Protein AF-A0A7X8X4N0-F1 (afdb_monomer)

Mean predicted aligned error: 8.05 Å

Radius of gyration: 13.87 Å; Cα contacts (8 Å, |Δi|>4): 77; chains: 1; bounding box: 35×28×33 Å

Secondary structure (DSSP, 8-state):
-PPPPHHHHHHHHHHHHHTT-----SS----HHHHHHHHHHHHHHTHHHHHHHHHHHHHHHH-TT--HHHHHTS-HHHHHHHHHHHHH-HHHHHHHHHHTTT-

Structure (mmCIF, N/CA/C/O backbone):
data_AF-A0A7X8X4N0-F1
#
_entry.id   AF-A0A7X8X4N0-F1
#
loop_
_atom_site.group_PDB
_atom_site.id
_atom_site.type_symbol
_atom_site.label_atom_id
_atom_site.label_alt_id
_atom_site.label_comp_id
_atom_site.label_asym_id
_atom_site.label_entity_id
_atom_site.label_seq_id
_atom_site.pdbx_PDB_ins_code
_atom_site.Cartn_x
_atom_site.Cartn_y
_atom_site.Cartn_z
_atom_site.occupancy
_atom_site.B_iso_or_equiv
_atom_site.auth_seq_id
_atom_site.auth_comp_id
_atom_site.auth_asym_id
_atom_site.auth_atom_id
_atom_site.pdbx_PDB_model_num
ATOM 1 N N . MET A 1 1 ? -13.088 2.136 -1.827 1.00 82.44 1 MET A N 1
ATOM 2 C CA . MET A 1 1 ? -11.712 2.654 -1.700 1.00 82.44 1 MET A CA 1
ATOM 3 C C . MET A 1 1 ? -11.728 4.164 -1.822 1.00 82.44 1 MET A C 1
ATOM 5 O O . MET A 1 1 ? -12.308 4.685 -2.772 1.00 82.44 1 MET A O 1
ATOM 9 N N . ARG A 1 2 ? -11.122 4.856 -0.855 1.00 88.06 2 ARG A N 1
ATOM 10 C CA . ARG A 1 2 ? -10.914 6.310 -0.910 1.00 88.06 2 ARG A CA 1
ATOM 11 C C . ARG A 1 2 ? -9.779 6.665 -1.878 1.00 88.06 2 ARG A C 1
ATOM 13 O O . ARG A 1 2 ? -8.954 5.817 -2.201 1.00 88.06 2 ARG A O 1
ATOM 20 N N . ARG A 1 3 ? -9.700 7.938 -2.279 1.00 84.25 3 ARG A N 1
ATOM 21 C CA . ARG A 1 3 ? -8.587 8.456 -3.096 1.00 84.25 3 ARG A CA 1
ATOM 22 C C . ARG A 1 3 ? -7.259 8.420 -2.337 1.00 84.25 3 ARG A C 1
ATOM 24 O O . ARG A 1 3 ? -7.226 8.635 -1.118 1.00 84.25 3 ARG A O 1
ATOM 31 N N . LEU A 1 4 ? -6.175 8.229 -3.088 1.00 82.81 4 LEU A N 1
ATOM 32 C CA . LEU A 1 4 ? -4.805 8.345 -2.592 1.00 82.81 4 LEU A CA 1
ATOM 33 C C . LEU A 1 4 ? -4.485 9.779 -2.156 1.00 82.81 4 LEU A C 1
ATOM 35 O O . LEU A 1 4 ? -4.742 10.749 -2.869 1.00 82.81 4 LEU A O 1
ATOM 39 N N . SER A 1 5 ? -3.886 9.898 -0.977 1.00 84.88 5 SER A N 1
ATOM 40 C CA . SER A 1 5 ? -3.344 11.141 -0.437 1.00 84.88 5 SER A CA 1
ATOM 41 C C . SER A 1 5 ? -1.819 11.170 -0.558 1.00 84.88 5 SER A C 1
ATOM 43 O O . SER A 1 5 ? -1.162 10.143 -0.735 1.00 84.88 5 SER A O 1
ATOM 45 N N . LEU A 1 6 ? -1.220 12.348 -0.372 1.00 82.31 6 LEU A N 1
ATOM 46 C CA . LEU A 1 6 ? 0.239 12.488 -0.340 1.00 82.31 6 LEU A CA 1
ATOM 47 C C . LEU A 1 6 ? 0.887 11.677 0.801 1.00 82.31 6 LEU A C 1
ATOM 49 O O . LEU A 1 6 ? 2.016 11.207 0.675 1.00 82.31 6 LEU A O 1
ATOM 53 N N . ARG A 1 7 ? 0.167 11.470 1.911 1.00 84.44 7 ARG A N 1
ATOM 54 C CA . ARG A 1 7 ? 0.639 10.625 3.017 1.00 84.44 7 ARG A CA 1
ATOM 55 C C . ARG A 1 7 ? 0.772 9.166 2.581 1.00 84.44 7 ARG A C 1
ATOM 57 O O . ARG A 1 7 ? 1.743 8.513 2.956 1.00 84.44 7 ARG A O 1
ATOM 64 N N . ASP A 1 8 ? -0.166 8.683 1.772 1.00 84.44 8 ASP A N 1
ATOM 65 C CA . ASP A 1 8 ? -0.162 7.312 1.256 1.00 84.44 8 ASP A CA 1
ATOM 66 C C . ASP A 1 8 ? 0.995 7.094 0.278 1.00 84.44 8 ASP A C 1
ATOM 68 O O . ASP A 1 8 ? 1.662 6.068 0.342 1.00 84.44 8 ASP A O 1
ATOM 72 N N . ALA A 1 9 ? 1.311 8.099 -0.546 1.00 79.06 9 ALA A N 1
ATOM 73 C CA . ALA A 1 9 ? 2.507 8.094 -1.389 1.00 79.06 9 ALA A CA 1
ATOM 74 C C . ALA A 1 9 ? 3.798 7.941 -0.558 1.00 79.06 9 ALA A C 1
ATOM 76 O O . ALA A 1 9 ? 4.687 7.162 -0.904 1.00 79.06 9 ALA A O 1
ATOM 77 N N . GLY A 1 10 ? 3.885 8.632 0.583 1.00 81.56 10 GLY A N 1
ATOM 78 C CA . GLY A 1 10 ? 4.996 8.471 1.523 1.00 81.56 10 GLY A CA 1
ATOM 79 C C . GLY A 1 10 ? 5.076 7.065 2.133 1.00 81.56 10 GLY A C 1
ATOM 80 O O . GLY A 1 10 ? 6.171 6.516 2.253 1.00 81.56 10 GLY A O 1
ATOM 81 N N . LYS A 1 11 ? 3.934 6.459 2.488 1.00 84.12 11 LYS A N 1
ATOM 82 C CA . LYS A 1 11 ? 3.876 5.067 2.973 1.00 84.12 11 LYS A CA 1
ATOM 83 C C . LYS A 1 11 ? 4.306 4.078 1.887 1.00 84.12 11 LYS A C 1
ATOM 85 O O . LYS A 1 11 ? 5.184 3.258 2.134 1.00 84.12 11 LYS A O 1
ATOM 90 N N . ALA A 1 12 ? 3.778 4.221 0.674 1.00 80.00 12 ALA A N 1
ATOM 91 C CA . ALA A 1 12 ? 4.145 3.401 -0.474 1.00 80.00 12 ALA A CA 1
ATOM 92 C C . ALA A 1 12 ? 5.646 3.499 -0.795 1.00 80.00 12 ALA A C 1
ATOM 94 O O . ALA A 1 12 ? 6.293 2.480 -0.999 1.00 80.00 12 ALA A O 1
ATOM 95 N N . SER A 1 13 ? 6.248 4.692 -0.744 1.00 78.19 13 SER A N 1
ATOM 96 C CA . SER A 1 13 ? 7.699 4.854 -0.929 1.00 78.19 13 SER A CA 1
ATOM 97 C C . SER A 1 13 ? 8.522 4.113 0.136 1.00 78.19 13 SER A C 1
ATOM 99 O O . SER A 1 13 ? 9.519 3.469 -0.195 1.00 78.19 13 SER A O 1
ATOM 101 N N . LYS A 1 14 ? 8.094 4.141 1.407 1.00 83.19 14 LYS A N 1
ATOM 102 C CA . LYS A 1 14 ? 8.740 3.364 2.479 1.00 83.19 14 LYS A CA 1
ATOM 103 C C . LYS A 1 14 ? 8.627 1.858 2.240 1.00 83.19 14 LYS A C 1
ATOM 105 O O . LYS A 1 14 ? 9.622 1.167 2.428 1.00 83.19 14 LYS A O 1
ATOM 110 N N . ILE A 1 15 ? 7.461 1.380 1.801 1.00 82.94 15 ILE A N 1
ATOM 111 C CA . ILE A 1 15 ? 7.228 -0.026 1.432 1.00 82.94 15 ILE A CA 1
ATOM 112 C C . ILE A 1 15 ? 8.168 -0.435 0.297 1.00 82.94 15 ILE A C 1
ATOM 114 O O . ILE A 1 15 ? 8.915 -1.393 0.447 1.00 82.94 15 ILE A O 1
ATOM 118 N N . LEU A 1 16 ? 8.211 0.329 -0.798 1.00 77.56 16 LEU A N 1
ATOM 119 C CA . LEU A 1 16 ? 9.099 0.046 -1.931 1.00 77.56 16 LEU A CA 1
ATOM 120 C C . LEU A 1 16 ? 10.571 -0.011 -1.499 1.00 77.56 16 LEU A C 1
ATOM 122 O O . LEU A 1 16 ? 11.292 -0.932 -1.872 1.00 77.56 16 LEU A O 1
ATOM 126 N N . LYS A 1 17 ? 11.001 0.931 -0.648 1.00 79.62 17 LYS A N 1
ATOM 127 C CA . LYS A 1 17 ? 12.353 0.935 -0.080 1.00 79.62 17 LYS A CA 1
ATOM 128 C C . LYS A 1 17 ? 12.625 -0.303 0.778 1.00 79.62 17 LYS A C 1
ATOM 130 O O . LYS A 1 17 ? 13.714 -0.860 0.676 1.00 79.62 17 LYS A O 1
ATOM 135 N N . LYS A 1 18 ? 11.671 -0.712 1.621 1.00 82.25 18 LYS A N 1
ATOM 136 C CA . LYS A 1 18 ? 11.780 -1.918 2.457 1.00 82.25 18 LYS A CA 1
ATOM 137 C C . LYS A 1 18 ? 11.890 -3.182 1.617 1.00 82.25 18 LYS A C 1
ATOM 139 O O . LYS A 1 18 ? 12.749 -4.000 1.894 1.00 82.25 18 LYS A O 1
ATOM 144 N N . LEU A 1 19 ? 11.092 -3.276 0.558 1.00 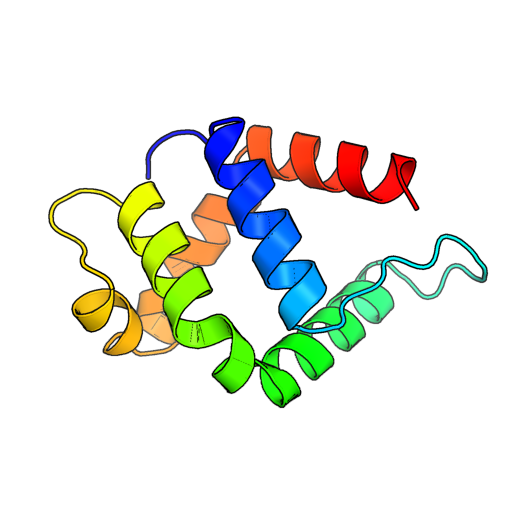74.44 19 LEU A N 1
ATOM 145 C CA . LEU A 1 19 ? 11.130 -4.383 -0.394 1.00 74.44 19 LEU A CA 1
ATOM 146 C C . LEU A 1 19 ? 12.405 -4.391 -1.256 1.00 74.44 19 LEU A C 1
ATOM 148 O O . LEU A 1 19 ? 12.590 -5.301 -2.053 1.00 74.44 19 LEU A O 1
ATOM 152 N N . GLY A 1 20 ? 13.281 -3.384 -1.140 1.00 70.56 20 GLY A N 1
ATOM 153 C CA . GLY A 1 20 ? 14.485 -3.268 -1.965 1.00 70.56 20 GLY A CA 1
ATOM 154 C C . GLY A 1 20 ? 14.195 -2.931 -3.430 1.00 70.56 20 GL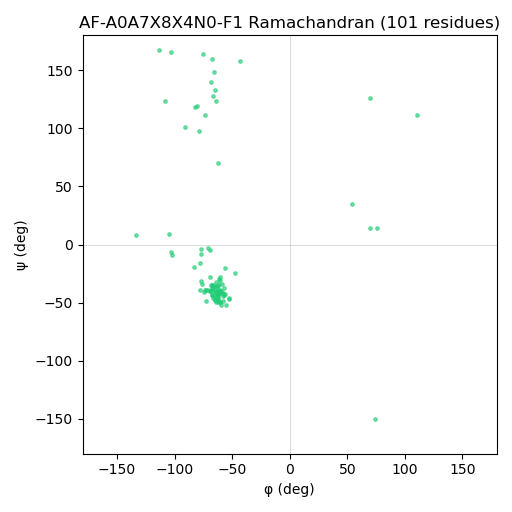Y A C 1
ATOM 155 O O . GLY A 1 20 ? 15.087 -3.038 -4.271 1.00 70.56 20 GLY A O 1
ATOM 156 N N . LEU A 1 21 ? 12.970 -2.500 -3.746 1.00 67.69 21 LEU A N 1
ATOM 157 C CA . LEU A 1 21 ? 12.547 -2.171 -5.102 1.00 67.69 21 LE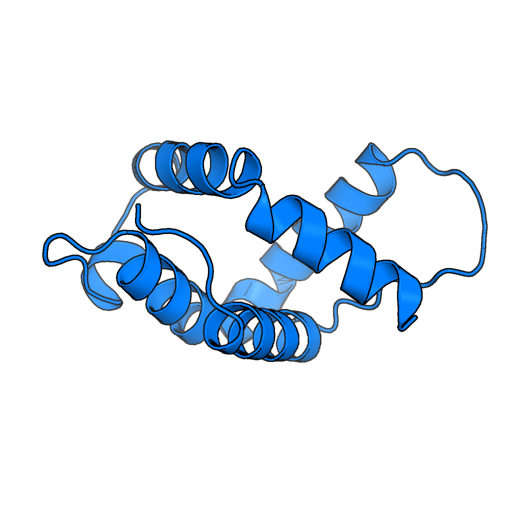U A CA 1
ATOM 158 C C . LEU A 1 21 ? 13.187 -0.841 -5.514 1.00 67.69 21 LEU A C 1
ATOM 160 O O . LEU A 1 21 ? 12.856 0.221 -4.983 1.00 67.69 21 LEU A O 1
ATOM 164 N N . ARG A 1 22 ? 14.113 -0.900 -6.473 1.00 62.97 22 ARG A N 1
ATOM 165 C CA . ARG A 1 22 ? 14.663 0.273 -7.157 1.00 62.97 22 ARG A CA 1
ATOM 166 C C . ARG A 1 22 ? 14.124 0.291 -8.577 1.00 62.97 22 ARG A C 1
ATOM 168 O O . ARG A 1 22 ? 14.288 -0.679 -9.311 1.00 62.97 22 ARG A O 1
ATOM 175 N N . ILE A 1 23 ? 13.476 1.389 -8.952 1.00 58.81 23 ILE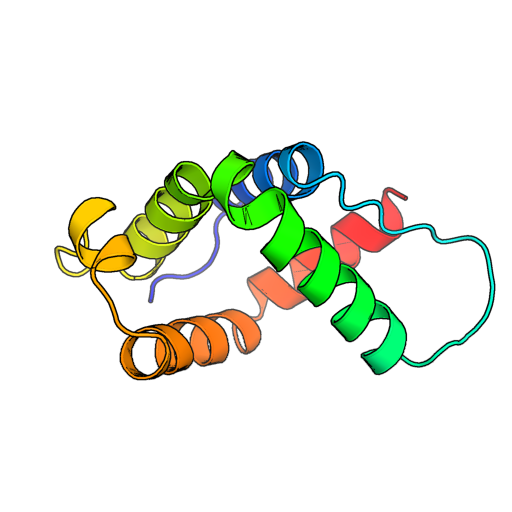 A N 1
ATOM 176 C CA . ILE A 1 23 ? 13.200 1.673 -10.358 1.00 58.81 23 ILE A CA 1
ATOM 177 C C . ILE A 1 23 ? 14.523 2.209 -10.899 1.00 58.81 23 ILE A C 1
ATOM 179 O O . ILE A 1 23 ? 14.875 3.347 -10.621 1.00 58.81 23 ILE A O 1
ATOM 183 N N . ASN A 1 24 ? 15.321 1.357 -11.538 1.00 50.91 24 ASN A N 1
ATOM 184 C CA . ASN A 1 24 ? 16.521 1.824 -12.223 1.00 50.91 24 ASN A CA 1
ATOM 185 C C . ASN A 1 24 ? 16.076 2.388 -13.577 1.00 50.91 24 ASN A C 1
ATOM 187 O O . ASN A 1 24 ? 15.514 1.649 -14.382 1.00 50.91 24 ASN A O 1
ATOM 191 N N . ASP A 1 25 ? 16.332 3.674 -13.814 1.00 49.19 25 ASP A N 1
ATOM 192 C CA . ASP A 1 25 ? 16.100 4.336 -15.110 1.00 49.19 25 ASP A CA 1
ATOM 193 C C . ASP A 1 25 ? 17.204 3.992 -16.139 1.00 49.19 25 ASP A C 1
ATOM 195 O O . ASP A 1 25 ? 17.150 4.363 -17.312 1.00 49.19 25 ASP A O 1
ATOM 199 N N . GLU A 1 26 ? 18.219 3.235 -15.712 1.00 42.59 26 GLU A N 1
ATOM 200 C CA . GLU A 1 26 ? 19.312 2.776 -16.558 1.00 42.59 26 GLU A CA 1
ATOM 201 C C . GLU A 1 26 ? 19.006 1.412 -17.184 1.00 42.59 26 GLU A C 1
ATOM 203 O O . GLU A 1 26 ? 19.216 0.358 -16.582 1.00 42.59 26 GLU A O 1
ATOM 208 N N . GLY A 1 27 ? 18.611 1.448 -18.455 1.00 40.78 27 GLY A N 1
ATOM 209 C CA . GLY A 1 27 ? 18.998 0.402 -19.395 1.00 40.78 27 GLY A CA 1
ATOM 210 C C . GLY A 1 27 ? 17.881 -0.523 -19.857 1.00 40.78 27 GLY A C 1
ATOM 211 O O . GLY A 1 27 ? 17.441 -1.424 -19.152 1.00 40.78 27 GLY A O 1
ATOM 212 N N . ASP A 1 28 ? 17.578 -0.356 -21.140 1.00 37.00 28 ASP A N 1
ATOM 213 C CA . ASP A 1 28 ? 16.823 -1.246 -22.009 1.00 37.00 28 ASP A CA 1
ATOM 214 C C . ASP A 1 28 ? 15.326 -1.384 -21.738 1.00 37.00 28 ASP A C 1
ATOM 216 O O . ASP A 1 28 ? 14.851 -1.796 -20.683 1.00 37.00 28 ASP A O 1
ATOM 220 N N . VAL A 1 29 ? 14.582 -1.133 -22.813 1.00 41.53 29 VAL A N 1
ATOM 221 C CA . VAL A 1 29 ? 13.182 -1.491 -23.015 1.00 41.53 29 VAL A CA 1
ATOM 222 C C . VAL A 1 29 ? 13.053 -3.021 -22.984 1.00 41.53 29 VAL A C 1
ATOM 224 O O . VAL A 1 29 ? 12.801 -3.676 -23.990 1.00 41.53 29 VAL A O 1
ATOM 227 N N . ARG A 1 30 ? 13.229 -3.631 -21.815 1.00 42.38 30 ARG A N 1
ATOM 228 C CA . ARG A 1 30 ? 12.546 -4.877 -21.482 1.00 42.38 30 ARG A CA 1
ATOM 229 C C . ARG A 1 30 ? 11.175 -4.417 -21.022 1.00 42.38 30 ARG A C 1
ATOM 231 O O . ARG A 1 30 ? 11.091 -3.570 -20.141 1.00 42.38 30 ARG A O 1
ATOM 238 N N . SER A 1 31 ? 10.140 -4.848 -21.739 1.00 50.59 31 SER A N 1
ATOM 239 C CA . SER A 1 31 ? 8.781 -4.298 -21.692 1.00 50.59 31 SER A CA 1
ATOM 240 C C . SER A 1 31 ? 8.290 -3.996 -20.268 1.00 50.59 31 SER A C 1
ATOM 242 O O . SER A 1 31 ? 8.747 -4.590 -19.296 1.00 50.59 31 SER A O 1
ATOM 244 N N . ALA A 1 32 ? 7.306 -3.104 -20.125 1.00 50.28 32 ALA A N 1
ATOM 245 C CA . ALA A 1 32 ? 6.653 -2.835 -18.839 1.00 50.28 32 ALA A CA 1
ATOM 246 C C . ALA A 1 32 ? 6.232 -4.120 -18.084 1.00 50.28 32 ALA A C 1
ATOM 248 O O . ALA A 1 32 ? 6.157 -4.112 -16.858 1.00 50.28 32 ALA A O 1
ATOM 249 N N . GLU A 1 33 ? 6.024 -5.235 -18.795 1.00 49.62 33 GLU A N 1
ATOM 250 C CA . GLU A 1 33 ? 5.819 -6.567 -18.214 1.00 49.62 33 GLU A CA 1
ATOM 251 C C . GLU A 1 33 ? 7.065 -7.162 -17.548 1.00 49.62 33 GLU A C 1
ATOM 253 O O . GLU A 1 33 ? 6.938 -7.753 -16.483 1.00 49.62 33 GLU A O 1
ATOM 258 N N . ALA A 1 34 ? 8.266 -7.000 -18.108 1.00 49.12 34 ALA A N 1
ATOM 259 C CA . ALA A 1 34 ? 9.511 -7.458 -17.487 1.00 49.12 34 ALA A CA 1
ATOM 260 C C . ALA A 1 34 ? 9.836 -6.672 -16.207 1.00 49.12 34 ALA A C 1
ATOM 262 O O . ALA A 1 34 ? 10.312 -7.249 -15.229 1.00 49.12 34 ALA A O 1
ATOM 263 N N . LEU A 1 35 ? 9.527 -5.371 -16.199 1.00 55.25 35 LEU A N 1
ATOM 264 C CA . LEU A 1 35 ? 9.630 -4.524 -15.011 1.00 55.25 35 LEU A CA 1
ATOM 265 C C . LEU A 1 35 ? 8.543 -4.885 -13.983 1.00 55.25 35 LEU A C 1
ATOM 267 O O . LEU A 1 35 ? 8.819 -4.982 -12.795 1.00 55.25 35 LEU A O 1
ATOM 271 N N . GLY A 1 36 ? 7.321 -5.181 -14.430 1.00 53.47 36 GLY A N 1
ATOM 272 C CA . GLY A 1 36 ? 6.252 -5.693 -13.568 1.00 53.47 36 GLY A CA 1
ATOM 273 C C . GLY A 1 36 ? 6.581 -7.049 -12.934 1.00 53.47 36 GLY A C 1
ATOM 274 O O . GLY A 1 36 ? 6.352 -7.236 -11.742 1.00 53.47 36 GLY A O 1
ATOM 275 N N . ALA A 1 37 ? 7.165 -7.975 -13.698 1.00 54.84 37 ALA A N 1
ATOM 276 C CA . ALA A 1 37 ? 7.532 -9.311 -13.234 1.00 54.84 37 ALA A CA 1
ATOM 277 C C . ALA A 1 37 ? 8.683 -9.291 -12.217 1.00 54.84 37 ALA A C 1
ATOM 279 O O . ALA A 1 37 ? 8.632 -10.019 -11.228 1.00 54.84 37 ALA A O 1
ATOM 280 N N . SER A 1 38 ? 9.698 -8.442 -12.415 1.00 51.22 38 SER A N 1
ATOM 281 C CA . SER A 1 38 ? 10.793 -8.284 -11.448 1.00 51.22 38 SER A CA 1
ATOM 282 C C . SER A 1 38 ? 10.325 -7.604 -10.161 1.00 51.22 38 SER A C 1
ATOM 284 O O . SER A 1 38 ? 10.684 -8.049 -9.073 1.00 51.22 38 SER A O 1
ATOM 286 N N . LEU A 1 39 ? 9.458 -6.590 -10.267 1.00 60.81 39 LEU A N 1
ATOM 287 C CA . LEU A 1 39 ? 8.820 -5.973 -9.105 1.00 60.81 39 LEU A CA 1
ATOM 288 C C . LEU A 1 39 ? 7.950 -6.982 -8.344 1.00 60.81 39 LEU A C 1
ATOM 290 O O . LEU A 1 39 ? 7.960 -6.977 -7.119 1.00 60.81 39 LEU A O 1
ATOM 294 N N . PHE A 1 40 ? 7.233 -7.860 -9.050 1.00 64.50 40 PHE A N 1
ATOM 295 C CA . PHE A 1 40 ? 6.412 -8.907 -8.444 1.00 64.50 40 PHE A CA 1
ATOM 296 C C . PHE A 1 40 ? 7.253 -9.981 -7.740 1.00 64.50 40 PHE A C 1
ATOM 298 O O . PHE A 1 40 ? 6.939 -10.346 -6.613 1.00 64.50 40 PHE A O 1
ATOM 305 N N . LEU A 1 41 ? 8.349 -10.442 -8.353 1.00 60.31 41 LEU A N 1
ATOM 306 C CA . LEU A 1 41 ? 9.280 -11.402 -7.742 1.00 60.31 41 LEU A CA 1
ATOM 307 C C . LEU A 1 41 ? 9.906 -10.852 -6.460 1.00 60.31 41 LE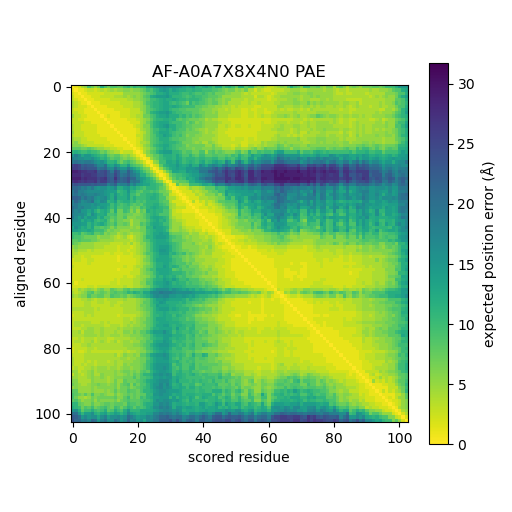U A C 1
ATOM 309 O O . LEU A 1 41 ? 9.851 -11.502 -5.423 1.00 60.31 41 LEU A O 1
ATOM 313 N N . VAL A 1 42 ? 10.429 -9.628 -6.504 1.00 63.59 42 VAL A N 1
ATOM 314 C CA . VAL A 1 42 ? 11.025 -8.985 -5.326 1.00 63.59 42 VAL A CA 1
ATOM 315 C C . VAL A 1 42 ? 9.958 -8.676 -4.271 1.00 63.59 42 VAL A C 1
ATOM 317 O O . VAL A 1 42 ? 10.215 -8.813 -3.076 1.00 63.59 42 VAL A O 1
ATOM 320 N N . ALA A 1 43 ? 8.742 -8.308 -4.689 1.00 67.31 43 ALA A N 1
ATOM 321 C CA . ALA A 1 43 ? 7.622 -8.145 -3.773 1.00 67.31 43 ALA A CA 1
ATOM 322 C C . ALA A 1 43 ? 7.231 -9.461 -3.100 1.00 67.31 43 ALA A C 1
ATOM 324 O O . ALA A 1 43 ? 6.882 -9.396 -1.935 1.00 67.31 43 ALA A O 1
ATOM 325 N N . LEU A 1 44 ? 7.310 -10.616 -3.774 1.00 70.25 44 LEU A N 1
ATOM 326 C CA . LEU A 1 44 ? 7.065 -11.935 -3.179 1.00 70.25 44 LEU A CA 1
ATOM 327 C C . LEU A 1 44 ? 8.197 -12.371 -2.243 1.00 70.25 44 LEU A C 1
ATOM 329 O O . LEU A 1 44 ? 7.930 -12.773 -1.114 1.00 70.25 44 LEU A O 1
ATOM 333 N N . GLU A 1 45 ? 9.451 -12.268 -2.687 1.00 70.12 45 GLU A N 1
ATOM 334 C CA . GLU A 1 45 ? 10.630 -12.666 -1.904 1.00 70.12 45 GLU A CA 1
ATOM 335 C C . GLU A 1 45 ? 10.750 -11.859 -0.611 1.00 70.12 45 GLU A C 1
ATOM 337 O O . GLU A 1 45 ? 11.050 -12.409 0.448 1.00 70.12 45 GLU A O 1
ATOM 342 N N . ASN A 1 46 ? 10.457 -10.560 -0.687 1.00 76.38 46 ASN A N 1
ATOM 343 C CA . ASN A 1 46 ? 10.558 -9.648 0.443 1.00 76.38 46 ASN A CA 1
ATOM 344 C C . ASN A 1 46 ? 9.193 -9.284 1.034 1.00 76.38 46 ASN A C 1
ATOM 346 O O . ASN A 1 46 ? 9.145 -8.406 1.894 1.00 76.38 46 ASN A O 1
ATOM 350 N N . TYR A 1 47 ? 8.092 -9.931 0.621 1.00 77.12 47 TYR A N 1
ATOM 351 C CA . TYR A 1 47 ? 6.738 -9.566 1.070 1.00 77.12 47 TYR A CA 1
ATOM 352 C C . TYR A 1 47 ? 6.663 -9.514 2.592 1.00 77.12 47 TYR A C 1
ATOM 354 O O . TYR A 1 47 ? 6.235 -8.516 3.164 1.00 77.12 47 TYR A O 1
ATOM 362 N N . HIS A 1 48 ? 7.208 -10.546 3.239 1.00 79.06 48 HIS A N 1
ATOM 363 C CA . HIS A 1 48 ? 7.269 -10.687 4.691 1.00 79.06 48 HIS A CA 1
ATOM 364 C C . HIS A 1 48 ? 7.962 -9.502 5.400 1.00 79.06 48 HIS A C 1
ATOM 366 O O . HIS A 1 48 ? 7.813 -9.318 6.603 1.00 79.06 48 HIS A O 1
ATOM 372 N N . GLN A 1 49 ? 8.774 -8.707 4.691 1.00 84.50 49 GLN A N 1
ATOM 373 C CA . GLN A 1 49 ? 9.485 -7.546 5.243 1.00 84.50 49 GLN A CA 1
ATOM 374 C C . GLN A 1 49 ? 8.612 -6.290 5.297 1.00 84.50 49 GLN A C 1
ATOM 376 O O . GLN A 1 49 ? 8.955 -5.334 6.001 1.00 84.50 49 GLN A O 1
ATOM 381 N N . ALA A 1 50 ? 7.528 -6.273 4.519 1.00 84.06 50 ALA A N 1
ATOM 382 C CA . ALA A 1 50 ? 6.629 -5.136 4.384 1.00 84.06 50 ALA A CA 1
ATOM 383 C C . ALA A 1 50 ? 5.141 -5.517 4.468 1.00 84.06 50 ALA A C 1
ATOM 385 O O . ALA A 1 50 ? 4.296 -4.662 4.211 1.00 84.06 50 ALA A O 1
ATOM 386 N N . GLU A 1 51 ? 4.805 -6.765 4.814 1.00 86.25 51 GLU A N 1
ATOM 387 C CA . GLU A 1 51 ? 3.428 -7.275 4.827 1.00 86.25 51 GLU A CA 1
ATOM 388 C C . GLU A 1 51 ? 2.517 -6.419 5.713 1.00 86.25 51 GLU A C 1
ATOM 390 O O . GLU A 1 51 ? 1.431 -6.033 5.286 1.00 86.25 51 GLU A O 1
ATOM 395 N N . GLN A 1 52 ? 3.006 -6.017 6.891 1.00 88.56 52 GLN A N 1
ATOM 396 C CA . GLN A 1 52 ? 2.268 -5.174 7.829 1.00 88.56 52 GLN A CA 1
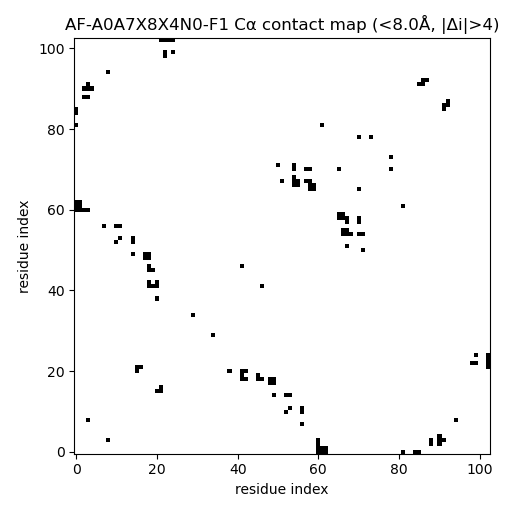ATOM 397 C C . GLN A 1 52 ? 2.047 -3.770 7.265 1.00 88.56 52 GLN A C 1
ATOM 399 O O . GLN A 1 52 ? 0.935 -3.256 7.312 1.00 88.56 52 GLN A O 1
ATOM 404 N N . GLU A 1 53 ? 3.066 -3.151 6.659 1.00 87.38 53 GLU A N 1
ATOM 405 C CA . GLU A 1 53 ? 2.895 -1.830 6.049 1.00 87.38 53 GLU A CA 1
ATOM 406 C C . GLU A 1 53 ? 1.998 -1.857 4.807 1.00 87.38 53 GLU A C 1
ATOM 408 O O . GLU A 1 53 ? 1.260 -0.899 4.558 1.00 87.38 53 GLU A O 1
ATOM 413 N N . VAL A 1 54 ? 2.052 -2.935 4.019 1.00 85.81 54 VAL A N 1
ATOM 414 C CA . VAL A 1 54 ? 1.145 -3.150 2.886 1.00 85.81 54 VAL A CA 1
ATOM 415 C C . VAL A 1 54 ? -0.282 -3.306 3.396 1.00 85.81 54 VAL A C 1
ATOM 417 O O . VAL A 1 54 ? -1.173 -2.626 2.890 1.00 85.81 54 VAL A O 1
ATOM 420 N N . ALA A 1 55 ? -0.498 -4.130 4.420 1.00 88.50 55 ALA A N 1
ATOM 421 C CA . ALA A 1 55 ? -1.805 -4.318 5.033 1.00 88.50 55 ALA A CA 1
ATOM 422 C C . ALA A 1 55 ? -2.348 -3.019 5.641 1.00 88.50 55 ALA A C 1
ATOM 424 O O . ALA A 1 55 ? -3.505 -2.679 5.406 1.00 88.50 55 ALA A O 1
ATOM 425 N N . GLU A 1 56 ? -1.516 -2.233 6.329 1.00 90.19 56 GLU A N 1
ATOM 426 C CA . GLU A 1 56 ? -1.904 -0.939 6.906 1.00 90.19 56 GLU A CA 1
ATOM 427 C C . GLU A 1 56 ? -2.317 0.045 5.808 1.00 90.19 56 GLU A C 1
ATOM 429 O O . GLU A 1 56 ? -3.342 0.733 5.906 1.00 90.19 56 GLU A O 1
ATOM 434 N N . LEU A 1 57 ? -1.521 0.123 4.737 1.00 88.31 57 LEU A N 1
ATOM 435 C CA . LEU A 1 57 ? -1.821 0.974 3.595 1.00 88.31 57 LEU A CA 1
ATOM 436 C C . LEU A 1 57 ? -3.146 0.559 2.947 1.00 88.31 57 LEU A C 1
ATOM 438 O O . LEU A 1 57 ? -4.015 1.406 2.733 1.00 88.31 57 LEU A O 1
ATOM 442 N N . MET A 1 58 ? -3.317 -0.732 2.668 1.00 88.69 58 MET A N 1
ATOM 443 C CA . MET A 1 58 ? -4.507 -1.256 2.003 1.00 88.69 58 MET A CA 1
ATOM 444 C C . MET A 1 58 ? -5.754 -1.116 2.874 1.00 88.69 58 MET A C 1
ATOM 446 O O . MET A 1 58 ? -6.755 -0.590 2.394 1.00 88.69 58 MET A O 1
ATOM 450 N N . ALA A 1 59 ? -5.693 -1.460 4.160 1.00 90.81 59 ALA A N 1
ATOM 451 C CA . ALA A 1 59 ? -6.797 -1.273 5.098 1.00 90.81 59 ALA A CA 1
ATOM 452 C C . ALA A 1 59 ? -7.231 0.199 5.176 1.00 90.81 59 ALA A C 1
ATOM 454 O O . ALA A 1 59 ? -8.420 0.516 5.070 1.00 90.81 59 ALA A O 1
ATOM 455 N N . SER A 1 60 ? -6.265 1.123 5.246 1.00 90.88 60 SER A N 1
ATOM 456 C CA . SER A 1 60 ? -6.539 2.564 5.242 1.00 90.88 60 SE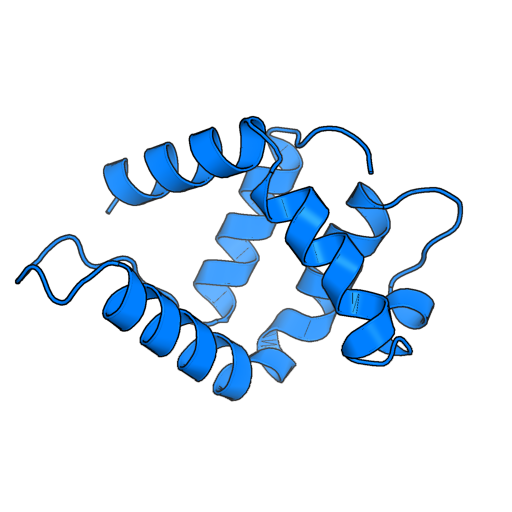R A CA 1
ATOM 457 C C . SER A 1 60 ? -7.190 3.057 3.944 1.00 90.88 60 SER A C 1
ATOM 459 O O . SER A 1 60 ? -8.002 3.988 3.980 1.00 90.88 60 SER A O 1
ATOM 461 N N . LEU A 1 61 ? -6.825 2.486 2.793 1.00 88.38 61 LEU A N 1
ATOM 462 C CA . LEU A 1 61 ? -7.382 2.851 1.486 1.00 88.38 61 LEU A CA 1
ATOM 463 C C . LEU A 1 61 ? -8.764 2.245 1.251 1.00 88.38 61 LEU A C 1
ATOM 465 O O . LEU A 1 61 ? -9.639 2.901 0.674 1.00 88.38 61 LEU A O 1
ATOM 469 N N . ILE A 1 62 ? -8.963 0.999 1.675 1.00 90.94 62 ILE A N 1
ATOM 470 C CA . ILE A 1 62 ? -10.234 0.290 1.564 1.00 90.94 62 ILE A CA 1
ATOM 471 C C . ILE A 1 62 ? -11.280 1.002 2.415 1.00 90.94 62 ILE A C 1
ATOM 473 O O . ILE A 1 62 ? -12.319 1.378 1.870 1.00 90.94 62 ILE A O 1
ATOM 477 N N . GLY A 1 63 ? -10.957 1.293 3.678 1.00 84.00 63 GLY A N 1
ATOM 478 C CA . GLY A 1 63 ? -11.902 1.872 4.629 1.00 84.00 63 GLY A CA 1
ATOM 479 C C . GLY A 1 63 ? -12.920 0.837 5.115 1.00 84.00 63 GLY A C 1
ATOM 480 O O . GLY A 1 63 ? -12.606 -0.344 5.211 1.00 84.00 63 GLY A O 1
ATOM 481 N N . ASP A 1 64 ? -14.133 1.277 5.452 1.00 85.25 64 ASP A N 1
ATOM 482 C CA . ASP A 1 64 ? -15.286 0.409 5.754 1.00 85.25 64 ASP A CA 1
ATOM 483 C C . ASP A 1 64 ? -15.046 -0.663 6.841 1.00 85.25 64 ASP A C 1
ATOM 485 O O . ASP A 1 64 ? -15.570 -1.773 6.786 1.00 85.25 64 ASP A O 1
ATOM 489 N N . GLY A 1 65 ? -14.243 -0.334 7.860 1.00 85.88 65 GLY A N 1
ATOM 490 C CA . GLY A 1 65 ? -13.931 -1.252 8.963 1.00 85.88 65 GLY A CA 1
ATOM 491 C C . GLY A 1 65 ? -12.929 -2.361 8.608 1.00 85.88 65 GLY A C 1
ATOM 492 O O . GLY A 1 65 ? -12.798 -3.327 9.374 1.00 85.88 65 GLY A O 1
ATOM 493 N N . MET A 1 66 ? -12.235 -2.228 7.471 1.00 92.81 66 MET A N 1
ATOM 494 C CA . MET A 1 66 ? -11.064 -3.028 7.123 1.00 92.81 66 MET A CA 1
ATOM 495 C C . MET A 1 66 ? -9.910 -2.701 8.078 1.00 92.81 66 MET A C 1
ATOM 497 O O . MET A 1 66 ? -9.566 -1.534 8.272 1.00 92.81 66 MET A O 1
ATOM 501 N N . THR A 1 67 ? -9.327 -3.736 8.678 1.00 94.12 67 THR A N 1
ATOM 502 C CA . THR A 1 67 ? -8.143 -3.651 9.544 1.00 94.12 67 THR A CA 1
ATOM 503 C C . THR A 1 67 ? -6.969 -4.355 8.875 1.00 94.12 67 THR A C 1
ATOM 505 O O . THR A 1 67 ? -7.155 -5.084 7.903 1.00 94.12 67 THR A O 1
ATOM 508 N N . GLU A 1 68 ? -5.766 -4.141 9.399 1.00 92.00 68 GLU A N 1
ATOM 509 C CA . GLU A 1 68 ? -4.553 -4.836 8.955 1.00 92.00 68 GLU A CA 1
ATOM 510 C C . GLU A 1 68 ? -4.714 -6.356 9.018 1.00 92.00 68 GLU A C 1
ATOM 512 O O . GLU A 1 68 ? -4.544 -7.029 8.008 1.00 92.00 68 GLU A O 1
ATOM 517 N N . GLU A 1 69 ? -5.135 -6.879 10.173 1.00 93.38 69 GLU A N 1
ATOM 518 C CA . GLU A 1 69 ? -5.371 -8.314 10.386 1.00 93.38 69 GLU A CA 1
ATOM 519 C C . GLU A 1 69 ? -6.394 -8.871 9.393 1.00 93.38 69 GLU A C 1
ATOM 521 O O . GLU A 1 69 ? -6.114 -9.840 8.698 1.00 93.38 69 GLU A O 1
ATOM 526 N N . LYS A 1 70 ? -7.539 -8.193 9.223 1.00 93.19 70 LYS A N 1
ATOM 527 C CA . LYS A 1 70 ? -8.563 -8.623 8.260 1.00 93.19 70 LYS A CA 1
ATOM 528 C C . LYS A 1 70 ? -8.055 -8.639 6.826 1.00 93.19 70 LYS A C 1
ATOM 530 O O . LYS A 1 70 ? -8.533 -9.445 6.043 1.00 93.19 70 LYS A O 1
ATOM 535 N N . PHE A 1 71 ? -7.161 -7.716 6.471 1.00 89.62 71 PHE A N 1
ATOM 536 C CA . PHE A 1 71 ? -6.581 -7.670 5.137 1.00 89.62 71 PHE A CA 1
ATOM 537 C C . PHE A 1 71 ? -5.573 -8.805 4.922 1.00 89.62 71 PHE A C 1
ATOM 539 O O . PHE A 1 71 ? -5.548 -9.389 3.843 1.00 89.62 71 PHE A O 1
ATOM 546 N N . LEU A 1 72 ? -4.767 -9.128 5.937 1.00 90.00 72 LEU A N 1
ATOM 547 C CA . LEU A 1 72 ? -3.814 -10.244 5.900 1.00 90.00 72 LEU A CA 1
ATOM 548 C C . LEU A 1 72 ? -4.505 -11.613 5.890 1.00 90.00 72 LEU A C 1
ATOM 550 O O . LEU A 1 72 ? -3.969 -12.554 5.313 1.00 90.00 72 LEU A O 1
ATOM 554 N N . ASP A 1 73 ? -5.701 -11.705 6.471 1.00 93.88 73 ASP A N 1
ATOM 555 C CA . ASP A 1 73 ? -6.526 -12.916 6.454 1.00 93.88 73 ASP A CA 1
ATOM 556 C C 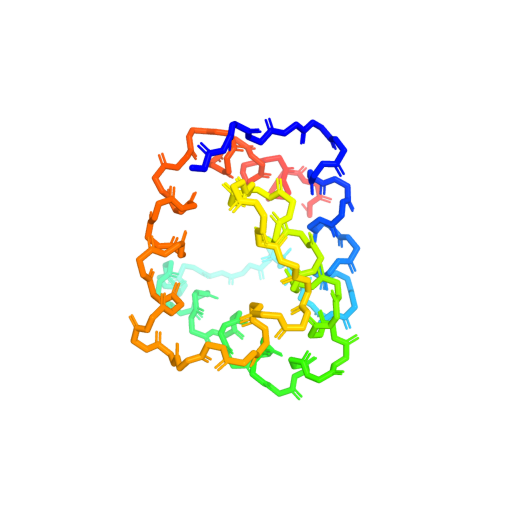. ASP A 1 73 ? -7.246 -13.148 5.111 1.00 93.88 73 ASP A C 1
ATOM 558 O O . ASP A 1 73 ? -7.856 -14.203 4.918 1.00 93.88 73 ASP A O 1
ATOM 562 N N . LEU A 1 74 ? -7.199 -12.191 4.172 1.00 87.69 74 LEU A N 1
ATOM 563 C CA . LEU A 1 74 ? -7.809 -12.362 2.853 1.00 87.69 74 LEU A CA 1
ATOM 564 C C . LEU A 1 74 ? -7.063 -13.416 2.038 1.00 87.69 74 LEU A C 1
ATOM 566 O O . LEU A 1 74 ? -5.834 -13.433 1.945 1.00 87.69 74 LEU A O 1
ATOM 570 N N . THR A 1 75 ? -7.826 -14.236 1.326 1.00 86.81 75 THR A N 1
ATOM 571 C CA . THR A 1 75 ? -7.276 -15.025 0.226 1.00 86.81 75 THR A CA 1
ATOM 572 C C . THR A 1 75 ? -6.847 -14.113 -0.929 1.00 86.81 75 THR A C 1
ATOM 574 O O . THR A 1 75 ? -7.314 -12.980 -1.074 1.00 86.81 75 THR A O 1
ATOM 577 N N . LEU A 1 76 ? -5.972 -14.614 -1.807 1.00 77.25 76 LEU A N 1
ATOM 578 C CA . LEU A 1 76 ? -5.535 -13.856 -2.986 1.00 77.25 76 LEU A CA 1
ATOM 579 C C . LEU A 1 76 ? -6.711 -13.433 -3.881 1.00 77.25 76 LEU A C 1
ATOM 581 O O . LEU A 1 76 ? -6.708 -12.311 -4.385 1.00 77.25 76 LEU A O 1
ATOM 585 N N . ASP A 1 77 ? -7.725 -14.288 -4.031 1.00 83.00 77 ASP A N 1
ATOM 586 C CA . ASP A 1 77 ? -8.923 -14.001 -4.829 1.00 83.00 77 ASP A CA 1
ATOM 587 C C . ASP A 1 77 ? -9.773 -12.879 -4.215 1.00 83.00 77 ASP A C 1
ATOM 589 O O . ASP A 1 77 ? -10.343 -12.063 -4.937 1.00 83.00 77 ASP A O 1
ATOM 593 N N . GLU A 1 78 ? -9.825 -12.789 -2.885 1.00 87.62 78 GLU A N 1
ATOM 594 C CA . GLU A 1 78 ? -10.516 -11.709 -2.172 1.00 87.62 78 GLU A CA 1
ATOM 595 C C . GLU A 1 78 ? -9.710 -10.404 -2.178 1.00 87.62 78 GLU A C 1
ATOM 597 O O . GLU A 1 78 ? -10.286 -9.313 -2.194 1.00 87.62 78 GLU A O 1
ATOM 602 N N . ALA A 1 79 ? -8.379 -10.499 -2.194 1.00 81.69 79 ALA A N 1
ATOM 603 C CA . ALA A 1 79 ? -7.488 -9.348 -2.244 1.00 81.69 79 ALA A CA 1
ATOM 604 C C . ALA A 1 79 ? -7.411 -8.721 -3.652 1.00 81.69 79 ALA A C 1
ATOM 606 O O . ALA A 1 79 ? -7.300 -7.496 -3.784 1.00 81.69 79 ALA A O 1
ATOM 607 N N . MET A 1 80 ? -7.501 -9.535 -4.713 1.00 79.88 80 MET A N 1
ATOM 608 C CA . MET A 1 80 ? -7.321 -9.114 -6.112 1.00 79.88 80 MET A CA 1
ATOM 609 C C . MET A 1 80 ? -8.204 -7.919 -6.528 1.00 79.88 80 MET A C 1
ATOM 611 O O . MET A 1 80 ? -7.664 -6.950 -7.072 1.00 79.88 80 MET A O 1
ATOM 615 N N . PRO A 1 81 ? -9.515 -7.878 -6.211 1.00 86.25 81 PRO A N 1
ATOM 616 C CA . PRO A 1 81 ? -10.375 -6.749 -6.565 1.00 86.25 81 PRO A CA 1
ATOM 617 C C . PRO A 1 81 ? -9.929 -5.415 -5.951 1.00 86.25 81 PRO A C 1
ATOM 619 O O . PRO A 1 81 ? -10.204 -4.349 -6.508 1.00 86.25 81 PRO A O 1
ATOM 622 N N . TYR A 1 82 ? -9.253 -5.434 -4.796 1.00 84.88 82 TYR A N 1
ATOM 623 C CA . TYR A 1 82 ? -8.713 -4.216 -4.188 1.00 84.88 82 TYR A CA 1
ATOM 624 C C . TYR A 1 82 ? -7.481 -3.715 -4.942 1.00 84.88 82 TYR A C 1
ATOM 626 O O . TYR A 1 82 ? -7.353 -2.510 -5.165 1.00 84.88 82 TYR A O 1
ATOM 634 N N . PHE A 1 83 ? -6.612 -4.620 -5.396 1.00 80.56 83 PHE A N 1
ATOM 635 C CA . PHE A 1 83 ? -5.463 -4.262 -6.229 1.00 80.56 83 PHE A CA 1
ATOM 636 C C . PHE A 1 83 ? -5.881 -3.743 -7.607 1.00 80.56 83 PHE A C 1
ATOM 638 O O . PHE A 1 83 ? -5.305 -2.767 -8.091 1.00 80.56 83 PHE A O 1
ATOM 645 N N . GLU A 1 84 ? -6.918 -4.318 -8.217 1.00 78.62 84 GLU A N 1
ATOM 646 C CA . GLU A 1 84 ? -7.470 -3.815 -9.479 1.00 78.62 84 GLU A CA 1
ATOM 647 C C . GLU A 1 84 ? -8.015 -2.391 -9.330 1.00 78.62 84 GLU A C 1
ATOM 649 O O . GLU A 1 84 ? -7.648 -1.503 -10.104 1.00 78.62 84 GLU A O 1
ATOM 654 N N . LYS A 1 85 ? -8.801 -2.135 -8.276 1.00 82.31 85 LYS A N 1
ATOM 655 C CA . LYS A 1 85 ? -9.293 -0.785 -7.951 1.00 82.31 85 LYS A CA 1
ATOM 656 C C . LYS A 1 85 ? -8.155 0.196 -7.681 1.00 82.31 85 LYS A C 1
ATOM 658 O O . LYS A 1 85 ? -8.230 1.348 -8.103 1.00 82.31 85 LYS A O 1
ATOM 663 N N . LEU A 1 86 ? -7.098 -0.244 -6.997 1.00 79.94 86 LEU A N 1
ATOM 664 C CA . LEU A 1 86 ? -5.913 0.575 -6.747 1.00 79.94 86 LEU A CA 1
ATOM 665 C C . LEU A 1 86 ? -5.200 0.937 -8.053 1.00 79.94 86 LEU A C 1
ATOM 667 O O . LEU A 1 86 ? -4.883 2.105 -8.264 1.00 79.94 86 LEU A O 1
ATOM 671 N N . ARG A 1 87 ? -5.013 -0.029 -8.960 1.00 74.75 87 ARG A N 1
ATOM 672 C CA . ARG A 1 87 ? -4.397 0.175 -10.285 1.00 74.75 87 ARG A CA 1
ATOM 673 C C . ARG A 1 87 ? -5.149 1.203 -11.136 1.00 74.75 87 ARG A C 1
ATOM 675 O O . ARG A 1 87 ? -4.540 1.925 -11.932 1.00 74.75 87 ARG A O 1
ATOM 682 N N . GLU A 1 88 ? -6.466 1.261 -10.995 1.00 80.88 88 GLU A N 1
ATOM 683 C CA . GLU A 1 88 ? -7.310 2.211 -11.718 1.00 80.88 88 GLU A CA 1
ATOM 684 C C . GLU A 1 88 ? -7.281 3.628 -11.125 1.00 80.88 88 GLU A C 1
ATOM 686 O O . GLU A 1 88 ? -7.635 4.579 -11.830 1.00 80.88 88 GLU A O 1
ATOM 691 N N . ASP A 1 89 ? -6.789 3.802 -9.891 1.00 78.31 89 ASP A N 1
ATOM 692 C CA . ASP A 1 89 ? -6.746 5.100 -9.219 1.00 78.31 89 ASP A CA 1
ATOM 693 C C . ASP A 1 89 ? -5.812 6.092 -9.959 1.00 78.31 89 ASP A C 1
ATOM 695 O O . ASP A 1 89 ? -4.614 5.832 -10.150 1.00 78.31 89 ASP A O 1
ATOM 699 N N . PRO A 1 90 ? -6.320 7.271 -10.378 1.00 75.81 90 PRO A N 1
ATOM 700 C CA . PRO A 1 90 ? -5.516 8.281 -11.069 1.00 75.81 90 PRO A CA 1
ATOM 701 C C . PRO A 1 90 ? -4.333 8.801 -10.240 1.00 75.81 90 PRO A C 1
ATOM 703 O O . PRO A 1 90 ? -3.296 9.164 -10.801 1.00 75.81 90 PRO A O 1
ATOM 706 N N . GLY A 1 91 ? -4.474 8.833 -8.913 1.00 72.56 91 GLY A N 1
ATOM 707 C CA . GLY A 1 91 ? -3.430 9.216 -7.970 1.00 72.56 91 GLY A CA 1
ATOM 708 C C . GLY A 1 91 ? -2.285 8.209 -7.932 1.00 72.56 91 GLY A C 1
ATOM 709 O O . GLY A 1 91 ? -1.132 8.630 -7.852 1.00 72.56 91 GLY A O 1
ATOM 710 N N . LEU A 1 92 ? -2.558 6.909 -8.098 1.00 71.81 92 LEU A N 1
ATOM 711 C CA . LEU A 1 92 ? -1.510 5.885 -8.188 1.00 71.81 92 LEU A CA 1
ATOM 712 C C . LEU A 1 92 ? -0.696 6.040 -9.477 1.00 71.81 92 LEU A C 1
ATOM 714 O O . LEU A 1 92 ? 0.534 6.005 -9.455 1.00 71.81 92 LEU A O 1
ATOM 718 N N . LYS A 1 93 ? -1.372 6.286 -10.605 1.00 68.69 93 LYS A N 1
ATOM 719 C CA . LYS A 1 93 ? -0.703 6.578 -11.885 1.00 68.69 93 LYS A CA 1
ATOM 720 C C . LYS A 1 93 ? 0.175 7.828 -11.786 1.00 68.69 93 LYS A C 1
ATOM 722 O O . LYS A 1 93 ? 1.271 7.855 -12.341 1.00 68.69 93 LYS A O 1
ATOM 727 N N . GLY A 1 94 ? -0.292 8.861 -11.081 1.00 69.44 94 GLY A N 1
ATOM 728 C CA . GLY A 1 94 ? 0.500 10.057 -10.779 1.00 69.44 94 GLY A CA 1
ATOM 729 C C . GLY A 1 94 ? 1.697 9.763 -9.871 1.00 69.44 94 GLY A C 1
ATOM 730 O O . GLY A 1 94 ? 2.795 10.250 -10.128 1.00 69.44 94 GLY A O 1
ATOM 731 N N . PHE A 1 95 ? 1.509 8.920 -8.858 1.00 68.75 95 PHE A N 1
ATOM 732 C CA . PHE A 1 95 ? 2.554 8.500 -7.930 1.00 68.75 95 PHE A CA 1
ATOM 733 C C . PHE A 1 95 ? 3.689 7.738 -8.625 1.00 68.75 95 PHE A C 1
ATOM 735 O O . PHE A 1 95 ? 4.845 8.122 -8.477 1.00 68.75 95 PHE A O 1
ATOM 742 N N . PHE A 1 96 ? 3.386 6.733 -9.454 1.00 66.56 96 PHE A N 1
ATOM 743 C CA . PHE A 1 96 ? 4.424 6.013 -10.204 1.00 66.56 96 PHE A CA 1
ATOM 744 C C . PHE A 1 96 ? 5.182 6.916 -11.184 1.00 66.56 96 PHE A C 1
ATOM 746 O O . PHE A 1 96 ? 6.396 6.788 -11.314 1.00 66.56 96 PHE A O 1
ATOM 753 N N . LYS A 1 97 ? 4.503 7.886 -11.814 1.00 65.25 97 LYS A N 1
ATOM 754 C CA . LYS A 1 97 ? 5.168 8.904 -12.648 1.00 65.25 97 LYS A CA 1
ATOM 755 C C . LYS A 1 97 ? 6.113 9.809 -11.857 1.00 65.25 97 LYS A C 1
ATOM 757 O O . LYS A 1 97 ? 7.082 10.292 -12.428 1.00 65.25 97 LYS A O 1
ATOM 762 N N . LEU A 1 98 ? 5.816 10.094 -10.589 1.00 62.53 98 LEU A N 1
ATOM 763 C CA . LEU A 1 98 ? 6.709 10.864 -9.719 1.00 62.53 98 LEU A CA 1
ATOM 764 C C . LEU A 1 98 ? 7.901 10.023 -9.264 1.00 62.53 98 LEU A C 1
ATOM 766 O O . LEU A 1 98 ? 9.019 10.524 -9.267 1.00 62.53 98 LEU A O 1
ATOM 770 N N . LEU A 1 99 ? 7.676 8.752 -8.920 1.00 58.62 99 LEU A N 1
ATOM 771 C CA . LEU A 1 99 ? 8.748 7.838 -8.530 1.00 58.62 99 LEU A CA 1
ATOM 772 C C . LEU A 1 99 ? 9.745 7.593 -9.662 1.00 58.62 99 LEU A C 1
ATOM 774 O O . LEU A 1 99 ? 10.938 7.705 -9.424 1.00 58.62 99 LEU A O 1
ATOM 778 N N . GLY A 1 100 ? 9.263 7.349 -10.883 1.00 52.12 100 GLY A N 1
ATOM 779 C CA . GLY A 1 100 ? 10.124 7.183 -12.059 1.00 52.12 100 GLY A CA 1
ATOM 780 C C . GLY A 1 100 ? 10.796 8.472 -12.550 1.00 52.12 100 GLY A C 1
ATOM 781 O O . GLY A 1 100 ? 11.5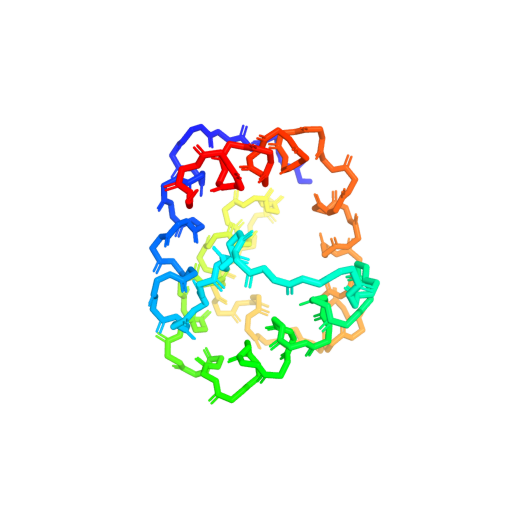33 8.431 -13.516 1.00 52.12 100 GLY A O 1
ATOM 782 N N . LYS A 1 101 ? 10.519 9.634 -11.938 1.00 46.75 101 LYS A N 1
ATOM 783 C CA . LYS A 1 101 ? 11.243 10.898 -12.191 1.00 46.75 101 LYS A CA 1
ATOM 784 C C . LYS A 1 101 ? 12.252 11.241 -11.090 1.00 46.75 101 LYS A C 1
ATOM 786 O O . LYS A 1 101 ? 12.955 12.241 -11.207 1.00 46.75 101 LYS A O 1
ATOM 791 N N . LEU A 1 102 ? 12.228 10.495 -9.985 1.00 38.84 102 LEU A N 1
ATOM 792 C CA . LEU A 1 102 ? 13.112 10.655 -8.826 1.00 38.84 102 LEU A CA 1
ATOM 793 C C . LEU A 1 102 ? 14.224 9.592 -8.794 1.00 38.84 102 LEU A C 1
ATOM 795 O O . LEU A 1 102 ? 15.084 9.665 -7.915 1.00 38.84 102 LEU A O 1
ATOM 799 N N . SER A 1 103 ? 14.166 8.616 -9.703 1.00 38.03 103 SER A N 1
ATOM 800 C CA . SER A 1 103 ? 15.205 7.632 -10.014 1.00 38.03 103 SER A CA 1
ATOM 801 C C . SER A 1 103 ? 16.223 8.173 -11.005 1.00 38.03 103 SER A C 1
ATOM 803 O O . SER A 1 103 ? 15.783 8.861 -11.950 1.00 38.03 103 SER A O 1
#

Sequence (103 aa):
MRRLSLRDAGKASKILKKLGLRINDEGDVRSAEALGASLFLVALENYHQAEQEVAELMASLIGDGMTEEKFLDLTLDEAMPYFEKLREDPGLKGFFKLLGKLS

Nearest PDB structures (foldseek):
  8eja-assembly1_B  TM=2.553E-01  e=6.069E+00  synthetic construct

Solvent-accessible surface area (backbone atoms only — not comparable to full-atom values): 5953 Å² total; per-residue (Å²): 104,62,84,75,48,76,68,51,54,54,50,51,52,52,42,36,56,62,36,65,60,71,72,72,81,76,77,76,92,61,50,76,63,55,54,49,50,53,52,48,50,39,42,62,78,31,31,87,74,33,47,67,62,51,21,44,52,47,16,66,34,51,36,96,87,48,38,39,68,64,51,68,69,44,52,69,79,71,44,45,63,56,54,54,55,49,70,67,32,68,52,49,58,50,47,54,57,52,52,70,68,75,81

Foldseek 3Di:
DDADDPVLLVLVVVLCVQLVNDPDPDDDCPDPVVSVVVSVVSCVVRVVRCLQSVLCSLQVRVDPPRHSVNQSPDDPVRNVVSVVVVVPRPVNVVSVVVSNVVD

pLDDT: mean 73.97, std 15.45, range [37.0, 94.12]